Protein AF-A0A7K4CFI2-F1 (afdb_monomer_lite)

Structure (mmCIF, N/CA/C/O backbone):
data_AF-A0A7K4CFI2-F1
#
_entry.id   AF-A0A7K4CFI2-F1
#
loop_
_atom_site.group_PDB
_atom_site.id
_atom_site.type_symbol
_atom_site.label_atom_id
_atom_site.label_alt_id
_atom_site.label_comp_id
_atom_site.label_asym_id
_atom_site.label_entity_id
_atom_site.label_seq_id
_atom_site.pdbx_PDB_ins_code
_atom_site.Cartn_x
_atom_site.Cartn_y
_atom_site.Cartn_z
_atom_site.occupancy
_atom_site.B_iso_or_equiv
_atom_site.auth_seq_id
_atom_site.auth_comp_id
_atom_site.auth_asym_id
_atom_site.auth_atom_id
_atom_site.pdbx_PDB_model_num
ATOM 1 N N . MET A 1 1 ? 23.416 13.091 -14.232 1.00 37.88 1 MET A N 1
ATOM 2 C CA . MET A 1 1 ? 23.000 11.795 -13.658 1.00 37.88 1 MET A CA 1
ATOM 3 C C . MET A 1 1 ? 21.668 12.023 -12.980 1.00 37.88 1 MET A C 1
ATOM 5 O O . MET A 1 1 ? 21.635 12.486 -11.848 1.00 37.88 1 MET A O 1
ATOM 9 N N . GLU A 1 2 ? 20.573 11.803 -13.701 1.00 44.19 2 GLU A N 1
ATOM 10 C CA . GLU A 1 2 ? 19.245 11.793 -13.095 1.00 44.19 2 GLU A CA 1
ATOM 11 C C . GLU A 1 2 ? 19.151 10.510 -12.276 1.00 44.19 2 GLU A C 1
ATOM 13 O O . GLU A 1 2 ? 18.809 9.443 -12.782 1.00 44.19 2 GLU A O 1
ATOM 18 N N . SER A 1 3 ? 19.582 10.586 -11.019 1.00 50.22 3 SER A N 1
ATOM 19 C CA . SER A 1 3 ? 19.313 9.544 -10.040 1.00 50.22 3 SER A CA 1
ATOM 20 C C . SER A 1 3 ? 17.802 9.504 -9.884 1.00 50.22 3 SER A C 1
ATOM 22 O O . SER A 1 3 ? 17.239 10.289 -9.124 1.00 50.22 3 SER A O 1
ATOM 24 N N . GLN A 1 4 ? 17.146 8.653 -10.671 1.00 57.41 4 GLN A N 1
ATOM 25 C CA . GLN A 1 4 ? 15.717 8.389 -10.586 1.00 57.41 4 GLN A CA 1
ATOM 26 C C . GLN A 1 4 ? 15.456 7.753 -9.221 1.00 57.41 4 GLN A C 1
ATOM 28 O O . GLN A 1 4 ? 15.410 6.534 -9.064 1.00 57.41 4 GLN A O 1
ATOM 33 N N . TYR A 1 5 ? 15.363 8.588 -8.190 1.00 60.50 5 TYR A N 1
ATOM 34 C CA . TYR A 1 5 ? 14.858 8.185 -6.897 1.00 60.50 5 TYR A CA 1
ATOM 35 C C . TYR A 1 5 ? 13.383 7.888 -7.098 1.00 60.50 5 TYR A C 1
ATOM 37 O O . TYR A 1 5 ? 12.535 8.776 -7.038 1.00 60.50 5 TYR A O 1
ATOM 45 N N . THR A 1 6 ? 13.079 6.620 -7.358 1.00 74.94 6 THR A N 1
ATOM 46 C CA . THR A 1 6 ? 11.704 6.161 -7.331 1.00 74.94 6 THR A CA 1
ATOM 47 C C . THR A 1 6 ? 11.152 6.445 -5.941 1.00 74.94 6 THR A C 1
ATOM 49 O O . THR A 1 6 ? 11.729 6.020 -4.930 1.00 74.94 6 THR A O 1
ATOM 52 N N . SER A 1 7 ? 10.033 7.163 -5.897 1.00 82.44 7 SER A N 1
ATOM 53 C CA . SER A 1 7 ? 9.253 7.371 -4.687 1.00 82.44 7 SER A CA 1
ATOM 54 C C . SER A 1 7 ? 7.801 6.975 -4.934 1.00 82.44 7 SER A C 1
ATOM 56 O O . SER A 1 7 ? 7.274 7.177 -6.022 1.00 82.44 7 SER A O 1
ATOM 58 N N . CYS A 1 8 ? 7.164 6.363 -3.940 1.00 84.00 8 CYS A N 1
ATOM 59 C CA . CYS A 1 8 ? 5.766 5.951 -3.990 1.00 84.00 8 CYS A CA 1
ATOM 60 C C . CYS A 1 8 ? 5.093 6.434 -2.711 1.00 84.00 8 CYS A C 1
ATOM 62 O O . CYS A 1 8 ? 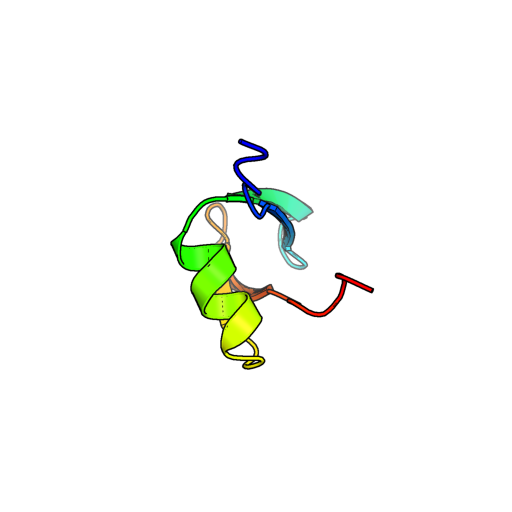5.475 6.041 -1.603 1.00 84.00 8 CYS A O 1
ATOM 64 N N . ARG A 1 9 ? 4.114 7.326 -2.860 1.00 87.12 9 ARG A N 1
ATOM 65 C CA . ARG A 1 9 ? 3.307 7.812 -1.745 1.00 87.12 9 ARG A CA 1
ATOM 66 C C . ARG A 1 9 ? 2.169 6.830 -1.507 1.00 87.12 9 ARG A C 1
ATOM 68 O O . A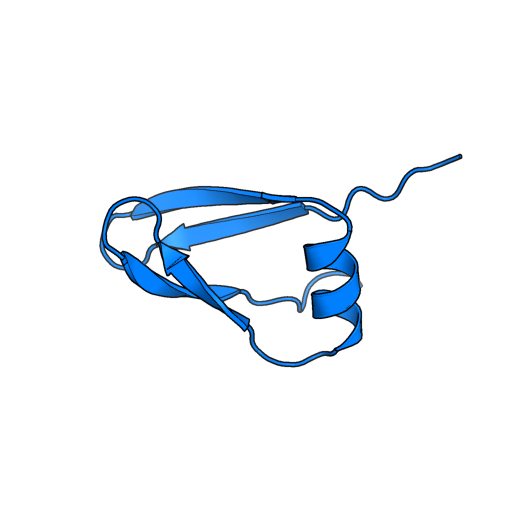RG A 1 9 ? 1.384 6.560 -2.405 1.00 87.12 9 ARG A O 1
ATOM 75 N N . MET A 1 10 ? 2.065 6.334 -0.284 1.00 85.75 10 MET A N 1
ATOM 76 C CA . MET A 1 10 ? 1.006 5.425 0.135 1.00 85.75 10 MET A CA 1
ATOM 77 C C . MET A 1 10 ? 0.200 6.048 1.262 1.00 85.75 10 MET A C 1
ATOM 79 O O . MET A 1 10 ? 0.747 6.708 2.146 1.00 85.75 10 MET A O 1
ATOM 83 N N . THR A 1 11 ? -1.103 5.792 1.247 1.00 89.88 11 THR A N 1
ATOM 84 C CA . THR A 1 11 ? -2.030 6.228 2.292 1.00 89.88 11 THR A CA 1
ATOM 85 C C . THR A 1 11 ? -2.724 5.009 2.873 1.00 89.88 11 THR A C 1
ATOM 87 O O . THR A 1 11 ? -3.239 4.159 2.149 1.00 89.88 11 THR A O 1
ATOM 90 N N . CYS A 1 12 ? -2.733 4.889 4.198 1.00 91.38 12 CYS A N 1
ATOM 91 C CA . CYS A 1 12 ? -3.380 3.762 4.850 1.00 91.38 12 CYS A CA 1
ATOM 92 C C . CYS A 1 12 ? -4.892 3.954 4.858 1.00 91.38 12 CYS A C 1
ATOM 94 O O . CYS A 1 12 ? -5.386 4.906 5.452 1.00 91.38 12 CYS A O 1
ATOM 96 N N . HIS A 1 13 ? -5.626 2.985 4.316 1.00 89.50 13 HIS A N 1
ATOM 97 C CA . HIS A 1 13 ? -7.090 2.970 4.346 1.00 89.50 13 HIS A CA 1
ATOM 98 C C . HIS A 1 13 ? -7.687 2.871 5.765 1.00 89.50 13 HIS A C 1
ATOM 100 O O . HIS A 1 13 ? -8.852 3.194 5.950 1.00 89.50 13 HIS A O 1
ATOM 106 N N . ARG A 1 14 ? -6.924 2.405 6.771 1.00 92.06 14 ARG A N 1
ATOM 107 C CA . ARG A 1 14 ? -7.426 2.259 8.152 1.00 92.06 14 ARG A CA 1
ATOM 108 C C . ARG A 1 14 ? -7.218 3.483 9.027 1.00 92.06 14 ARG A C 1
ATOM 110 O O . ARG A 1 14 ? -8.084 3.800 9.828 1.00 92.06 14 ARG A O 1
ATOM 117 N N . CYS A 1 15 ? -6.045 4.105 8.947 1.00 93.81 15 CYS A N 1
ATOM 118 C CA . CYS A 1 15 ? -5.669 5.196 9.850 1.00 93.81 15 CYS A CA 1
ATOM 119 C C . CYS A 1 15 ? -5.397 6.520 9.132 1.00 93.81 15 CYS A C 1
ATOM 121 O O . CYS A 1 15 ? -4.918 7.459 9.765 1.00 93.81 15 CYS A O 1
ATOM 123 N N . SER A 1 16 ? -5.628 6.576 7.817 1.00 92.38 16 SER A N 1
ATOM 124 C CA . SER A 1 16 ? -5.403 7.745 6.954 1.00 92.38 16 SER A CA 1
ATOM 125 C C . SER A 1 16 ? -3.981 8.309 7.005 1.00 92.38 16 SER A C 1
ATOM 127 O O . SER A 1 16 ? -3.720 9.423 6.559 1.00 92.38 16 SER A O 1
ATOM 129 N N . HIS A 1 17 ? -3.031 7.546 7.546 1.00 93.00 17 HIS A N 1
ATOM 130 C CA . HIS A 1 17 ? -1.641 7.956 7.603 1.00 93.00 17 HIS A CA 1
ATOM 131 C C . HIS A 1 17 ? -1.029 7.848 6.209 1.00 93.00 17 HIS A C 1
ATOM 133 O O . HIS A 1 17 ? -1.077 6.776 5.603 1.00 93.00 17 HIS A O 1
ATOM 139 N N . ALA A 1 18 ? -0.461 8.947 5.723 1.00 90.25 18 ALA A N 1
ATOM 140 C CA . ALA A 1 18 ? 0.282 8.991 4.475 1.00 90.25 18 ALA A CA 1
ATOM 141 C C . ALA A 1 18 ? 1.786 8.899 4.758 1.00 90.25 18 ALA A C 1
ATOM 143 O O . ALA A 1 18 ? 2.293 9.604 5.630 1.00 90.25 18 ALA A O 1
ATOM 144 N N . TRP A 1 19 ? 2.491 8.053 4.013 1.00 89.56 19 TRP A N 1
ATOM 145 C CA . TRP A 1 19 ? 3.947 7.945 4.058 1.00 89.56 19 TRP A CA 1
ATOM 146 C C . TRP A 1 19 ? 4.506 7.696 2.661 1.00 89.56 19 TRP A C 1
ATOM 148 O O . TRP A 1 19 ? 3.799 7.241 1.762 1.00 89.56 19 TRP A O 1
ATOM 158 N N . THR A 1 20 ? 5.788 7.991 2.482 1.00 86.38 20 THR A N 1
ATOM 159 C CA . THR A 1 20 ? 6.461 7.836 1.193 1.00 86.38 20 THR A CA 1
ATOM 160 C C . THR A 1 20 ? 7.513 6.746 1.297 1.00 86.38 20 THR A C 1
ATOM 162 O O . THR A 1 20 ? 8.387 6.795 2.159 1.00 86.38 20 THR A O 1
ATOM 165 N N . TYR A 1 21 ? 7.425 5.749 0.422 1.00 82.62 21 TYR A N 1
ATOM 166 C CA . TYR A 1 21 ? 8.489 4.778 0.199 1.00 82.62 21 TYR A CA 1
ATOM 167 C C . TYR A 1 21 ? 9.469 5.352 -0.820 1.00 82.62 21 TYR A C 1
ATOM 169 O O . TYR A 1 21 ? 9.035 5.887 -1.835 1.00 82.62 21 TYR A O 1
ATOM 177 N N . MET A 1 22 ? 10.771 5.244 -0.569 1.00 82.69 22 MET A N 1
ATOM 178 C CA . MET A 1 22 ? 11.812 5.726 -1.481 1.00 82.69 22 MET A CA 1
ATOM 179 C C . MET A 1 22 ? 12.975 4.738 -1.563 1.00 82.69 22 MET A C 1
ATOM 181 O O . MET A 1 22 ? 13.211 3.959 -0.638 1.00 82.69 22 MET A O 1
ATOM 185 N N . GLY A 1 23 ? 13.727 4.812 -2.660 1.00 82.94 23 GLY A N 1
ATOM 186 C CA . GLY A 1 23 ? 15.045 4.192 -2.790 1.00 82.94 23 GLY A CA 1
ATOM 187 C C . GLY A 1 23 ? 15.103 3.002 -3.745 1.00 82.94 23 GLY A C 1
ATOM 188 O O . GLY A 1 23 ? 14.134 2.637 -4.409 1.00 82.94 23 GLY A O 1
ATOM 189 N N . THR A 1 24 ? 16.273 2.367 -3.795 1.00 78.38 24 THR A N 1
ATOM 190 C CA . THR A 1 24 ? 16.596 1.271 -4.728 1.00 78.38 24 THR A CA 1
ATOM 191 C C . THR A 1 24 ? 15.695 0.049 -4.563 1.00 78.38 24 THR A C 1
ATOM 193 O O . THR A 1 24 ? 15.408 -0.646 -5.536 1.00 78.38 24 THR A O 1
ATOM 196 N N . ARG A 1 25 ? 15.193 -0.196 -3.345 1.00 75.19 25 ARG A N 1
ATOM 197 C CA . ARG A 1 25 ? 14.235 -1.274 -3.074 1.00 75.19 25 ARG A CA 1
ATOM 198 C C . ARG A 1 25 ? 12.894 -1.030 -3.757 1.00 75.19 25 ARG A C 1
ATOM 200 O O . ARG A 1 25 ? 12.272 -1.979 -4.206 1.00 75.19 25 ARG A O 1
ATOM 207 N N . LEU A 1 26 ? 12.442 0.218 -3.854 1.00 78.44 26 LEU A N 1
ATOM 208 C CA . LEU A 1 26 ? 11.209 0.518 -4.572 1.00 78.44 26 LEU A CA 1
ATOM 209 C C . LEU A 1 26 ? 11.397 0.291 -6.074 1.00 78.44 26 LEU A C 1
ATOM 211 O O . LEU A 1 26 ? 10.557 -0.353 -6.689 1.00 78.44 26 LEU A O 1
ATOM 215 N N . TYR A 1 27 ? 12.530 0.729 -6.630 1.00 78.50 27 TYR A N 1
ATOM 216 C CA . TYR A 1 27 ? 12.890 0.501 -8.032 1.00 78.50 27 TYR A CA 1
ATOM 217 C C . TYR A 1 27 ? 12.876 -0.992 -8.410 1.00 78.50 27 TYR A C 1
ATOM 219 O O . TYR A 1 27 ? 12.251 -1.386 -9.397 1.00 78.50 27 TYR A O 1
ATOM 227 N N . SER A 1 28 ? 13.508 -1.850 -7.599 1.00 78.06 28 SER A N 1
ATOM 228 C CA . SER A 1 28 ? 13.508 -3.297 -7.854 1.00 78.06 28 SER A CA 1
ATOM 229 C C . SER A 1 28 ? 12.110 -3.914 -7.748 1.00 78.06 28 SER A C 1
ATOM 231 O O . SER A 1 28 ? 11.765 -4.797 -8.535 1.00 78.06 28 SER A O 1
ATOM 233 N N . LEU A 1 29 ? 11.276 -3.416 -6.832 1.00 77.31 29 LEU A N 1
ATOM 234 C CA . LEU A 1 29 ? 9.885 -3.841 -6.692 1.00 77.31 29 LEU A CA 1
ATOM 235 C C . LEU A 1 29 ? 9.010 -3.384 -7.870 1.00 77.31 29 LEU A C 1
ATOM 237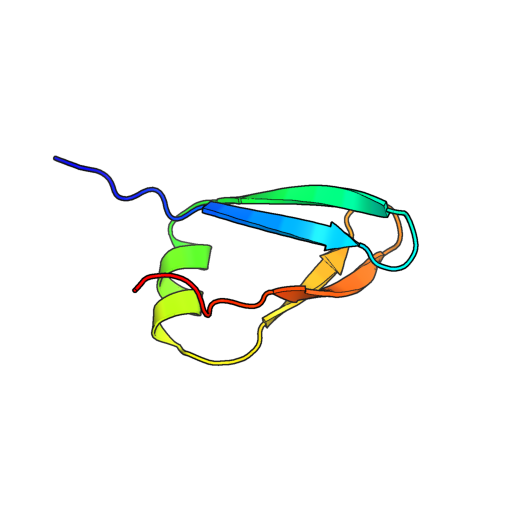 O O . LEU A 1 29 ? 8.197 -4.181 -8.334 1.00 77.31 29 LEU A O 1
ATOM 241 N N . GLN A 1 30 ? 9.215 -2.174 -8.415 1.00 75.19 30 GLN A N 1
ATOM 242 C CA . GLN A 1 30 ? 8.507 -1.733 -9.627 1.00 75.19 30 GLN A CA 1
ATOM 243 C C . GLN A 1 30 ? 8.792 -2.651 -10.806 1.00 75.19 30 GLN A C 1
ATOM 245 O O . GLN A 1 30 ? 7.877 -3.086 -11.503 1.00 75.19 30 GLN A O 1
ATOM 250 N N . ARG A 1 31 ? 10.067 -3.007 -10.991 1.00 76.69 31 ARG A N 1
ATOM 251 C CA . ARG A 1 31 ? 10.488 -3.894 -12.076 1.00 76.69 31 ARG A CA 1
ATOM 252 C C . ARG A 1 31 ? 9.905 -5.302 -11.941 1.00 76.69 31 ARG A C 1
ATOM 254 O O . ARG A 1 31 ? 9.698 -5.968 -12.950 1.00 76.69 31 ARG A O 1
ATOM 261 N N . SER A 1 32 ? 9.616 -5.739 -10.715 1.00 76.00 32 SER A N 1
ATOM 262 C CA . SER A 1 32 ? 9.002 -7.038 -10.447 1.00 76.00 32 SER A CA 1
ATOM 263 C C . SER A 1 32 ? 7.535 -7.113 -10.898 1.00 76.00 32 SER A C 1
ATOM 265 O O . SER A 1 32 ? 7.051 -8.215 -11.119 1.00 76.00 32 SER A O 1
ATOM 267 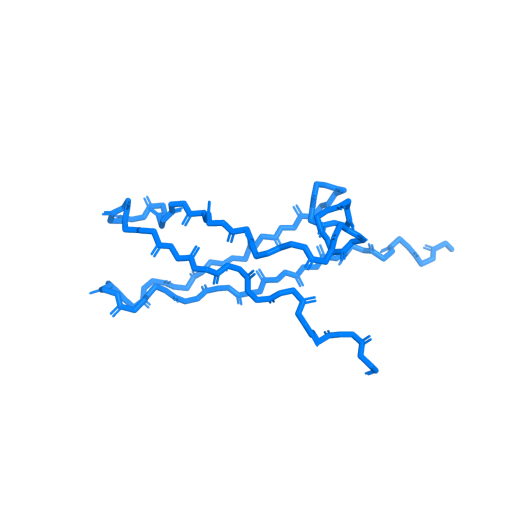N N . ARG A 1 33 ? 6.816 -5.986 -11.069 1.00 71.62 33 ARG A N 1
ATOM 268 C CA . ARG A 1 33 ? 5.372 -5.940 -11.419 1.00 71.62 33 ARG A CA 1
ATOM 269 C C . ARG A 1 33 ? 4.442 -6.751 -10.494 1.00 71.62 33 ARG A C 1
ATOM 271 O O . ARG A 1 33 ? 3.287 -6.990 -10.834 1.00 71.62 33 ARG A O 1
ATOM 278 N N . HIS A 1 34 ? 4.909 -7.157 -9.315 1.00 77.25 34 HIS A N 1
ATOM 279 C CA . HIS A 1 34 ? 4.097 -7.878 -8.336 1.00 77.25 34 HIS A CA 1
ATOM 280 C C . HIS A 1 34 ? 3.529 -6.910 -7.289 1.00 77.25 34 HIS A C 1
ATOM 282 O O . HIS A 1 34 ? 4.248 -6.010 -6.848 1.00 77.25 34 HIS A O 1
ATOM 288 N N . PRO A 1 35 ? 2.279 -7.104 -6.832 1.00 77.19 35 PRO A N 1
ATOM 289 C CA . PRO A 1 35 ? 1.701 -6.284 -5.775 1.00 77.19 35 PRO A CA 1
ATOM 290 C C . PRO A 1 35 ? 2.466 -6.495 -4.464 1.00 77.19 35 PRO A C 1
ATOM 292 O O . PRO A 1 35 ? 2.511 -7.601 -3.917 1.00 77.19 35 PRO A O 1
ATOM 295 N N . VAL A 1 36 ? 3.060 -5.426 -3.932 1.00 83.62 36 VAL A N 1
ATOM 296 C CA . VAL A 1 36 ? 3.825 -5.482 -2.682 1.00 83.62 36 VAL A CA 1
ATOM 297 C C . VAL A 1 36 ? 2.923 -5.083 -1.52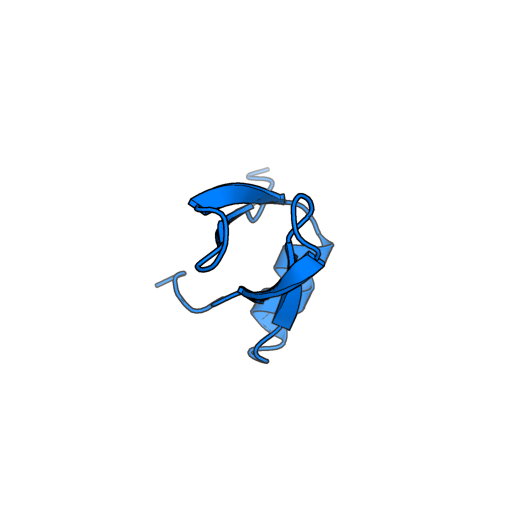8 1.00 83.62 36 VAL A C 1
ATOM 299 O O . VAL A 1 36 ? 2.352 -3.997 -1.509 1.00 83.62 36 VAL A O 1
ATOM 302 N N . ARG A 1 37 ? 2.802 -5.959 -0.530 1.00 87.19 37 ARG A N 1
ATOM 303 C CA . ARG A 1 37 ? 2.078 -5.656 0.708 1.00 87.19 37 ARG A CA 1
ATOM 304 C C . ARG A 1 37 ? 3.061 -5.121 1.736 1.00 87.19 37 ARG A C 1
ATOM 306 O O . ARG A 1 37 ? 3.912 -5.867 2.215 1.00 87.19 37 ARG A O 1
ATOM 313 N N . VAL A 1 38 ? 2.920 -3.853 2.095 1.00 86.00 38 VAL A N 1
ATOM 314 C CA . VAL A 1 38 ? 3.720 -3.217 3.144 1.00 86.00 38 VAL A CA 1
ATOM 315 C C . VAL A 1 38 ? 2.859 -2.925 4.374 1.00 86.00 38 VAL A C 1
ATOM 317 O O . VAL A 1 38 ? 1.699 -2.527 4.237 1.00 86.00 38 VAL A O 1
ATOM 320 N N . PRO A 1 39 ? 3.376 -3.133 5.594 1.00 90.50 39 PRO A N 1
ATOM 321 C CA . PRO A 1 39 ? 2.668 -2.731 6.798 1.00 90.50 39 PRO A CA 1
ATOM 322 C C . PRO A 1 39 ? 2.682 -1.204 6.930 1.00 90.50 39 PRO A C 1
ATOM 324 O O . PRO A 1 39 ? 3.706 -0.554 6.717 1.00 90.50 39 PRO A O 1
ATOM 327 N N . CYS A 1 40 ? 1.547 -0.623 7.311 1.00 91.19 40 CYS A N 1
ATOM 328 C CA . CYS A 1 40 ? 1.480 0.781 7.695 1.00 91.19 40 CYS A CA 1
ATOM 329 C C . CYS A 1 40 ? 2.349 1.020 8.945 1.00 91.19 40 CYS A C 1
ATOM 331 O O . CYS A 1 40 ? 2.159 0.311 9.936 1.00 91.19 40 CYS A O 1
ATOM 333 N N . PRO A 1 41 ? 3.218 2.045 8.974 1.00 90.44 41 PRO A N 1
ATOM 334 C CA . PRO A 1 41 ? 4.090 2.308 10.123 1.00 90.44 41 PRO A CA 1
ATOM 335 C C . PRO A 1 41 ? 3.329 2.742 11.385 1.00 90.44 41 PRO A C 1
ATOM 337 O O . PRO A 1 41 ? 3.878 2.694 12.478 1.00 90.44 41 PRO A O 1
ATOM 340 N N . ARG A 1 42 ? 2.065 3.169 11.251 1.00 92.19 42 ARG A N 1
ATOM 341 C CA . ARG A 1 42 ? 1.259 3.668 12.374 1.00 92.19 42 ARG A CA 1
ATOM 342 C C . ARG A 1 42 ? 0.305 2.632 12.962 1.00 92.19 42 ARG A C 1
ATOM 344 O O . ARG A 1 42 ? 0.063 2.646 14.160 1.00 92.19 42 ARG A O 1
ATOM 351 N N . CYS A 1 43 ? -0.285 1.775 12.128 1.00 93.19 43 CYS A N 1
ATOM 352 C CA . CYS A 1 43 ? -1.310 0.816 12.568 1.00 93.19 43 CYS A CA 1
ATOM 353 C C . CYS A 1 43 ? -1.009 -0.637 12.189 1.00 93.19 43 CYS A C 1
ATOM 355 O O . CYS A 1 43 ? -1.842 -1.508 12.422 1.00 93.19 43 CYS A O 1
ATOM 357 N N . HIS A 1 44 ? 0.128 -0.894 11.536 1.00 91.12 44 HIS A N 1
ATOM 358 C CA . HIS A 1 44 ? 0.540 -2.203 11.020 1.00 91.12 44 HIS A CA 1
ATOM 359 C C . HIS A 1 44 ? -0.468 -2.892 10.083 1.00 91.12 44 HIS A C 1
ATOM 361 O O . HIS A 1 44 ? -0.277 -4.048 9.707 1.00 91.12 44 HIS A O 1
ATOM 367 N N . SER A 1 45 ? -1.516 -2.187 9.637 1.00 90.81 45 SER A N 1
ATOM 368 C CA . SER A 1 45 ? -2.433 -2.703 8.624 1.00 90.81 45 SER A CA 1
ATOM 369 C C . SER A 1 45 ? -1.699 -2.889 7.301 1.00 90.81 45 SER A C 1
ATOM 371 O O . SER A 1 45 ? -0.848 -2.078 6.931 1.00 90.81 45 SER A O 1
ATOM 373 N N . LYS A 1 46 ? -2.036 -3.958 6.580 1.00 91.12 46 LYS A N 1
ATOM 374 C CA . LYS A 1 46 ? -1.444 -4.271 5.279 1.00 91.12 46 LYS A CA 1
ATOM 375 C C . LYS A 1 46 ? -1.979 -3.286 4.247 1.00 91.12 46 LYS A C 1
ATOM 377 O O . LYS A 1 46 ? -3.187 -3.202 4.042 1.00 91.12 46 LYS A O 1
ATOM 382 N N . VAL A 1 47 ? -1.081 -2.558 3.603 1.00 89.75 47 VAL A N 1
ATOM 383 C CA . VAL A 1 47 ? -1.396 -1.644 2.506 1.00 89.75 47 VAL A CA 1
ATOM 384 C C . VAL A 1 47 ? -0.728 -2.170 1.249 1.00 89.75 47 VAL A C 1
ATOM 386 O O . VAL A 1 47 ? 0.403 -2.657 1.292 1.00 89.75 47 VAL A O 1
ATOM 389 N N . ILE A 1 48 ? -1.480 -2.160 0.153 1.00 85.38 48 ILE A N 1
ATOM 390 C CA . ILE A 1 48 ? -0.972 -2.566 -1.149 1.00 85.38 48 ILE A CA 1
ATOM 391 C C . ILE A 1 48 ? -0.250 -1.356 -1.723 1.00 85.38 48 ILE A C 1
ATOM 393 O O . ILE A 1 48 ? -0.801 -0.261 -1.791 1.00 85.38 48 ILE A O 1
ATOM 397 N N . MET A 1 49 ? 1.014 -1.560 -2.054 1.00 80.25 49 MET A N 1
ATOM 398 C CA . MET A 1 49 ? 1.783 -0.629 -2.849 1.0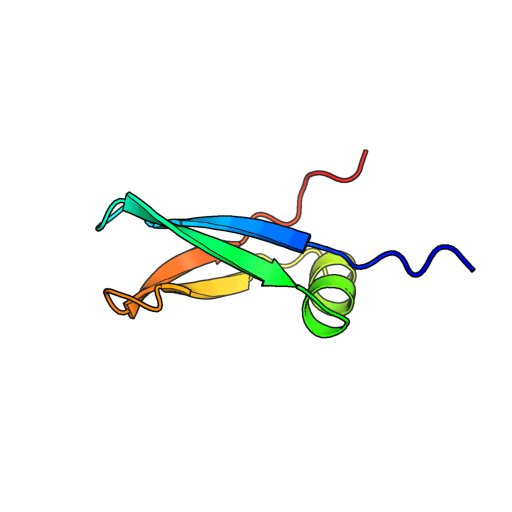0 80.25 49 MET A CA 1
ATOM 399 C C . MET A 1 49 ? 1.424 -0.909 -4.306 1.00 80.25 49 MET A C 1
ATOM 401 O O . MET A 1 49 ? 1.853 -1.923 -4.860 1.00 80.25 49 MET A O 1
ATOM 405 N N . ASP A 1 50 ? 0.596 -0.049 -4.893 1.00 71.00 50 ASP A N 1
ATOM 406 C CA . ASP A 1 50 ? 0.316 -0.065 -6.325 1.00 71.00 50 ASP A CA 1
ATOM 407 C C . ASP A 1 50 ? 1.488 0.582 -7.052 1.00 71.00 50 ASP A C 1
ATOM 409 O O . ASP A 1 50 ? 1.751 1.777 -6.934 1.00 71.00 50 ASP A O 1
ATOM 413 N N . ILE A 1 51 ? 2.243 -0.240 -7.775 1.00 67.94 51 ILE A N 1
ATOM 414 C CA . ILE A 1 51 ? 3.464 0.186 -8.460 1.00 67.94 51 ILE A CA 1
ATOM 415 C C . ILE A 1 51 ? 3.184 0.492 -9.940 1.00 67.94 51 ILE A C 1
ATOM 417 O O . ILE A 1 51 ? 4.026 0.272 -10.805 1.00 67.94 51 ILE A O 1
ATOM 421 N N . ASN A 1 52 ? 1.968 0.956 -10.237 1.00 57.94 52 ASN A N 1
ATOM 422 C CA . ASN A 1 52 ? 1.417 0.930 -11.591 1.00 57.94 52 ASN A CA 1
ATOM 423 C C . ASN A 1 52 ? 1.415 2.267 -12.340 1.00 57.94 52 ASN A C 1
ATOM 425 O O . ASN A 1 52 ? 0.862 2.327 -13.430 1.00 57.94 52 ASN A O 1
ATOM 429 N N . GLU A 1 53 ? 2.053 3.318 -11.828 1.00 47.94 53 GLU A N 1
ATOM 430 C CA . GLU A 1 53 ? 2.059 4.616 -12.514 1.00 47.94 53 GLU A CA 1
ATOM 431 C C . GLU A 1 53 ? 3.485 5.121 -12.743 1.00 47.94 53 GLU A C 1
ATOM 433 O O . GLU A 1 53 ? 4.033 5.934 -12.003 1.00 47.94 53 GLU A O 1
ATOM 438 N N . ALA A 1 54 ? 4.087 4.574 -13.795 1.00 41.09 54 ALA A N 1
ATOM 439 C CA . ALA A 1 54 ? 5.111 5.232 -14.592 1.00 41.09 54 ALA A CA 1
ATOM 440 C C . ALA A 1 54 ? 4.795 4.911 -16.063 1.00 41.09 54 ALA A C 1
ATOM 442 O O . ALA A 1 54 ? 5.375 3.993 -16.646 1.00 41.09 54 ALA A O 1
ATOM 443 N N . VAL A 1 55 ? 3.784 5.597 -16.605 1.00 39.06 55 VAL A N 1
ATOM 444 C CA . VAL A 1 55 ? 3.603 5.800 -18.051 1.00 39.06 55 VAL A CA 1
ATOM 445 C C . VAL A 1 55 ? 4.013 7.229 -18.345 1.00 39.06 55 VAL A C 1
ATOM 447 O O . VAL A 1 55 ? 3.539 8.117 -17.603 1.00 39.06 55 VAL A O 1
#

Radius of gyration: 11.71 Å; chains: 1; bounding box: 30×20×31 Å

pLDDT: mean 78.34, std 15.02, range [37.88, 93.81]

Foldseek 3Di:
DPPPFDKAWFADPPPRDIDIDTDPVLVVVLVVQDFDWDQDPPHGDTTTRDSPDDD

Sequence (55 aa):
MESQYTSCRMTCHRCSHAWTYMGTRLYSLQRSRHPVRVPCPRCHSKVIMDINEAV

Secondary structure (DSSP, 8-state):
------EEEEE-TTT--EEEEESHHHHHHHHHTSPEEEE-TTT--EEEE------